Protein AF-A0A5C6CC37-F1 (afdb_monomer_lite)

Foldseek 3Di:
DDDDPPPPPVVVVQQDWDALVRLCVVVVHDSVVVVVCQVQLQAAHWDDDDPGTTAGCHDCDLNGHRVSVVVVVRVSNVPDPDD

Organism: NCBI:txid2528003

Sequence (83 aa):
MMNKNSQSTTENLEKALGDVECIAEIYSCSTRHVIRMVEAGKVPAPVRVGNLVRWRLRTGDPMTGVYDHIDAGCPNCHRSKSK

Secondary structure (DSSP, 8-state):
-----SSTTHHHHHTSEE-HHHHHHHTTS-HHHHHHHHHTT-SPPPEEETTEEEEES--S-TTTBHHHHHHTT-TTTS-----

Structure (mmCIF, N/CA/C/O backbone):
data_AF-A0A5C6CC37-F1
#
_entry.id   AF-A0A5C6CC37-F1
#
loop_
_atom_site.group_PDB
_atom_site.id
_atom_site.type_symbol
_atom_site.label_atom_id
_atom_site.label_alt_id
_atom_site.label_comp_id
_atom_site.label_asym_id
_atom_site.label_entity_id
_atom_site.label_seq_id
_atom_site.pdbx_PDB_ins_code
_atom_site.Cartn_x
_atom_site.Cartn_y
_atom_site.Cartn_z
_atom_site.occupancy
_atom_site.B_iso_or_equiv
_atom_site.auth_seq_id
_atom_site.auth_comp_id
_atom_site.auth_asym_id
_atom_site.auth_atom_id
_atom_site.pdbx_PDB_model_num
ATOM 1 N N . MET A 1 1 ? -13.219 16.719 -37.103 1.00 47.56 1 MET A N 1
ATOM 2 C CA . MET A 1 1 ? -12.181 17.118 -36.126 1.00 47.56 1 MET A CA 1
ATOM 3 C C . MET A 1 1 ? -12.02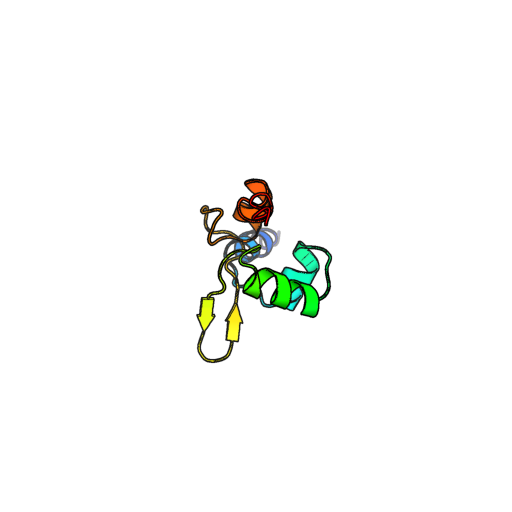9 15.980 -35.124 1.00 47.56 1 MET A C 1
ATOM 5 O O . MET A 1 1 ? -12.954 15.741 -34.363 1.00 47.56 1 MET A O 1
ATOM 9 N N . MET A 1 2 ? -10.946 15.200 -35.211 1.00 49.69 2 MET A N 1
ATOM 10 C CA . MET A 1 2 ? -10.704 14.039 -34.339 1.00 49.69 2 MET A CA 1
ATOM 11 C C . MET A 1 2 ? -10.180 14.488 -32.967 1.00 49.69 2 MET A C 1
ATOM 13 O O . MET A 1 2 ? -9.185 15.206 -32.898 1.00 49.69 2 MET A O 1
ATOM 17 N N . ASN A 1 3 ? -10.837 14.048 -31.892 1.00 54.69 3 ASN A N 1
ATOM 18 C CA . ASN A 1 3 ? -10.450 14.332 -30.511 1.00 54.69 3 ASN A CA 1
ATOM 19 C C . ASN A 1 3 ? -9.379 13.317 -30.050 1.00 54.69 3 ASN A C 1
ATOM 21 O O . ASN A 1 3 ? -9.637 12.116 -30.057 1.00 54.69 3 ASN A O 1
ATOM 25 N N . LYS A 1 4 ? -8.174 13.785 -29.694 1.00 55.72 4 LYS A N 1
ATOM 26 C CA . LYS A 1 4 ? -6.975 12.970 -29.388 1.00 55.72 4 LYS A CA 1
ATOM 27 C C . LYS A 1 4 ? -6.669 12.871 -27.878 1.00 55.72 4 LYS A C 1
ATOM 29 O O . LYS A 1 4 ? -5.516 13.009 -27.494 1.00 55.72 4 LYS A O 1
ATOM 34 N N . ASN A 1 5 ? -7.661 12.632 -27.014 1.00 58.16 5 ASN A N 1
ATOM 35 C CA . ASN A 1 5 ? -7.452 12.628 -25.549 1.00 58.16 5 ASN A CA 1
ATOM 36 C C . ASN A 1 5 ? -7.717 11.280 -24.847 1.00 58.16 5 ASN A C 1
ATOM 38 O O . ASN A 1 5 ? -7.967 11.252 -23.648 1.00 58.16 5 ASN A O 1
ATOM 42 N N . SER A 1 6 ? -7.645 10.147 -25.551 1.00 54.56 6 SER A N 1
ATOM 43 C CA . SER A 1 6 ? -7.950 8.829 -24.959 1.00 54.56 6 SER A CA 1
ATOM 44 C C . SER A 1 6 ? -6.745 8.064 -24.387 1.00 54.56 6 SER A C 1
ATOM 46 O O . SER A 1 6 ? -6.903 6.899 -24.044 1.00 54.56 6 SER A O 1
ATOM 48 N N . GLN A 1 7 ? -5.553 8.667 -24.283 1.00 53.03 7 GLN A N 1
ATOM 49 C CA . GLN A 1 7 ? -4.336 7.942 -23.862 1.00 53.03 7 GLN A CA 1
ATOM 50 C C . GLN A 1 7 ? -3.741 8.372 -22.506 1.00 53.03 7 GLN A C 1
ATOM 52 O O . GLN A 1 7 ? -2.900 7.657 -21.980 1.00 53.0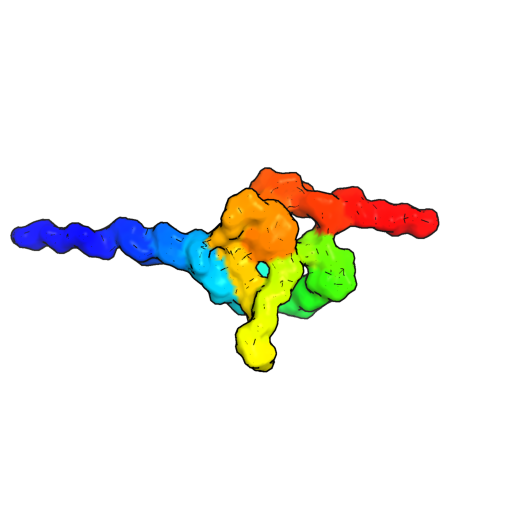3 7 GLN A O 1
ATOM 57 N N . SER A 1 8 ? -4.175 9.474 -21.875 1.00 51.78 8 SER A N 1
ATOM 58 C CA . SER A 1 8 ? -3.461 10.016 -20.696 1.00 51.78 8 SER A CA 1
ATOM 59 C C . SER A 1 8 ? -4.015 9.620 -19.317 1.00 51.78 8 SER A C 1
ATOM 61 O O . SER A 1 8 ? -3.428 10.001 -18.301 1.00 51.78 8 SER A O 1
ATOM 63 N N . THR A 1 9 ? -5.132 8.890 -19.235 1.00 52.97 9 THR A N 1
ATOM 64 C CA . THR A 1 9 ? -5.744 8.523 -17.940 1.00 52.97 9 THR A CA 1
ATOM 65 C C . THR A 1 9 ? -5.171 7.222 -17.374 1.00 52.97 9 THR A C 1
ATOM 67 O O . THR A 1 9 ? -5.000 7.116 -16.164 1.00 52.97 9 THR A O 1
ATOM 70 N N . THR A 1 10 ? -4.808 6.265 -18.234 1.00 53.59 10 THR A N 1
ATOM 71 C CA . THR A 1 10 ? -4.286 4.953 -17.817 1.00 53.59 10 THR A CA 1
ATOM 72 C C . THR A 1 10 ? -2.842 5.036 -17.316 1.00 53.59 10 THR A C 1
ATOM 74 O O . THR A 1 10 ? -2.517 4.442 -16.295 1.00 53.59 10 THR A O 1
ATOM 77 N N . GLU A 1 11 ? -1.986 5.841 -17.954 1.00 56.00 11 GLU A N 1
ATOM 78 C CA . GLU A 1 11 ? -0.564 5.951 -17.574 1.00 56.00 11 GLU A CA 1
ATOM 79 C C . GLU A 1 11 ? -0.340 6.690 -16.241 1.00 56.00 11 GLU A C 1
ATOM 81 O O . GLU A 1 11 ? 0.643 6.451 -15.540 1.00 56.00 11 GLU A O 1
ATOM 86 N N . ASN A 1 12 ? -1.263 7.574 -15.844 1.00 58.69 12 ASN A N 1
ATOM 87 C CA . ASN A 1 12 ? -1.162 8.277 -14.560 1.00 58.69 12 ASN A CA 1
ATOM 88 C C . ASN A 1 12 ? -1.538 7.397 -13.361 1.00 58.69 12 ASN A C 1
ATOM 90 O O . ASN A 1 12 ? -1.081 7.669 -12.250 1.00 58.69 12 ASN A O 1
ATOM 94 N N . LEU A 1 13 ? -2.326 6.336 -13.567 1.00 61.09 13 LEU A N 1
ATOM 95 C CA . LEU A 1 13 ? -2.703 5.411 -12.494 1.00 61.09 13 LEU A CA 1
ATOM 96 C C . LEU A 1 13 ? -1.493 4.625 -11.983 1.00 61.09 13 LEU A C 1
ATOM 98 O O . LEU A 1 13 ? -1.401 4.355 -10.790 1.00 61.09 13 LEU A O 1
ATOM 102 N N . GLU A 1 14 ? -0.521 4.327 -12.845 1.00 61.31 14 GLU A N 1
ATOM 103 C CA . GLU A 1 14 ? 0.669 3.5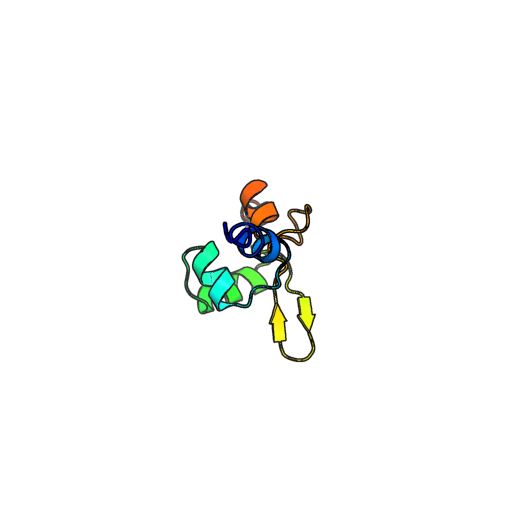73 -12.442 1.00 61.31 14 GLU A CA 1
ATOM 104 C C . GLU A 1 14 ? 1.558 4.359 -11.467 1.00 61.31 14 GLU A C 1
ATOM 106 O O . GLU A 1 14 ? 2.125 3.784 -10.540 1.00 61.31 14 GLU A O 1
ATOM 111 N N . LYS A 1 15 ? 1.629 5.688 -11.604 1.00 66.81 15 LYS A N 1
ATOM 112 C CA . LYS A 1 15 ? 2.421 6.565 -10.719 1.00 66.81 15 LYS A CA 1
ATOM 113 C C . LYS A 1 15 ? 1.614 7.147 -9.552 1.00 66.81 15 LYS A C 1
ATOM 115 O O . LYS A 1 15 ? 2.105 8.027 -8.843 1.00 66.81 15 LYS A O 1
ATOM 120 N N . ALA A 1 16 ? 0.382 6.683 -9.348 1.00 83.75 16 ALA A N 1
ATOM 121 C CA . ALA A 1 16 ? -0.513 7.220 -8.333 1.00 83.75 16 ALA A CA 1
ATOM 122 C C . ALA A 1 16 ? -0.240 6.662 -6.922 1.00 83.75 16 ALA A C 1
ATOM 124 O O . ALA A 1 16 ? 0.428 5.642 -6.724 1.00 83.75 16 ALA A O 1
ATOM 125 N N . LEU A 1 17 ? -0.784 7.370 -5.927 1.00 90.25 17 LEU A N 1
ATOM 126 C CA . LEU A 1 17 ? -0.824 6.951 -4.529 1.00 90.25 17 LEU A CA 1
ATOM 127 C C . LEU A 1 17 ? -2.186 6.312 -4.211 1.00 90.25 17 LEU A C 1
ATOM 129 O O . LEU A 1 17 ? -3.185 7.022 -4.095 1.00 90.25 17 LEU A O 1
ATOM 133 N N . GLY A 1 18 ? -2.220 4.993 -4.026 1.00 92.25 18 GLY A N 1
ATOM 134 C CA . GLY A 1 18 ? -3.418 4.252 -3.621 1.00 92.25 18 GLY A CA 1
ATOM 135 C C . GLY A 1 18 ? -3.728 4.412 -2.130 1.00 92.25 18 GLY A C 1
ATOM 136 O O . GLY A 1 18 ? -2.817 4.559 -1.313 1.00 92.25 18 GLY A O 1
ATOM 137 N N . ASP A 1 19 ? -5.006 4.412 -1.758 1.00 93.31 19 ASP A N 1
ATOM 138 C CA . ASP A 1 19 ? -5.458 4.221 -0.371 1.00 93.31 19 ASP A CA 1
ATOM 139 C C . ASP A 1 19 ? -5.696 2.738 -0.055 1.00 93.31 19 ASP A C 1
ATOM 141 O O . ASP A 1 19 ? -5.471 1.852 -0.875 1.00 93.31 19 ASP A O 1
ATOM 145 N N . VAL A 1 20 ? -6.135 2.466 1.174 1.00 94.38 20 VAL A N 1
ATOM 146 C CA . VAL A 1 20 ? -6.381 1.109 1.671 1.00 94.38 20 VAL A CA 1
ATOM 147 C C . VAL A 1 20 ? -7.446 0.350 0.872 1.00 94.38 20 VAL A C 1
ATOM 149 O O . VAL A 1 20 ? -7.358 -0.873 0.793 1.00 94.38 20 VAL A O 1
ATOM 152 N N . GLU A 1 21 ? -8.428 1.037 0.283 1.00 94.88 21 GLU A N 1
ATOM 153 C CA . GLU A 1 21 ? -9.477 0.409 -0.529 1.00 94.88 21 GLU A CA 1
ATOM 154 C C . GLU A 1 21 ? -8.907 -0.040 -1.872 1.00 94.88 21 GLU A C 1
ATOM 156 O O . GLU A 1 21 ? -9.054 -1.203 -2.238 1.00 94.88 21 GLU A O 1
ATOM 161 N N . CYS A 1 22 ? -8.121 0.821 -2.523 1.00 93.56 22 CYS A N 1
ATOM 162 C CA . CYS A 1 22 ? -7.385 0.456 -3.731 1.00 93.56 22 CYS A CA 1
ATOM 163 C C . CYS A 1 22 ? -6.481 -0.772 -3.505 1.00 93.56 22 CYS A C 1
ATOM 165 O O . CYS A 1 22 ? -6.462 -1.699 -4.313 1.00 93.56 22 CYS A O 1
ATOM 167 N N . ILE A 1 23 ? -5.770 -0.837 -2.374 1.00 93.94 23 ILE A N 1
ATOM 168 C CA . ILE A 1 23 ? -4.935 -2.007 -2.048 1.00 93.94 23 ILE A CA 1
ATOM 169 C C . ILE A 1 23 ? -5.780 -3.257 -1.784 1.00 93.94 23 ILE A C 1
ATOM 171 O O . ILE A 1 23 ? -5.399 -4.357 -2.185 1.00 93.94 23 ILE A O 1
ATOM 175 N N . ALA A 1 24 ? -6.927 -3.103 -1.126 1.00 95.50 24 ALA A N 1
ATOM 176 C CA . ALA A 1 24 ? -7.853 -4.199 -0.874 1.00 95.50 24 ALA A CA 1
ATOM 177 C C . ALA A 1 24 ? -8.362 -4.815 -2.188 1.00 95.50 24 ALA A C 1
ATOM 179 O O . ALA A 1 24 ? -8.368 -6.039 -2.320 1.00 95.50 24 ALA A O 1
ATOM 180 N N . GLU A 1 25 ? -8.690 -3.981 -3.175 1.00 94.88 25 GLU A N 1
ATOM 181 C CA . GLU A 1 25 ? -9.080 -4.414 -4.519 1.00 94.88 25 GLU A CA 1
ATOM 182 C C . GLU A 1 25 ? -7.939 -5.133 -5.250 1.00 94.88 25 GLU A C 1
ATOM 184 O O . GLU A 1 25 ? -8.134 -6.252 -5.728 1.00 94.88 25 GLU A O 1
ATOM 189 N N . ILE A 1 26 ? -6.733 -4.550 -5.267 1.00 92.75 26 ILE A N 1
ATOM 190 C CA . ILE A 1 26 ? -5.561 -5.130 -5.950 1.00 92.75 26 ILE A CA 1
ATOM 191 C C . ILE A 1 26 ? -5.234 -6.530 -5.412 1.00 92.75 26 ILE A C 1
ATOM 193 O O . ILE A 1 26 ? -4.995 -7.454 -6.187 1.00 92.75 26 ILE A O 1
ATOM 197 N N . TYR A 1 27 ? -5.256 -6.711 -4.090 1.00 91.62 27 TYR A N 1
ATOM 198 C CA . TYR A 1 27 ? -5.004 -8.012 -3.460 1.00 91.62 27 TYR A CA 1
ATOM 199 C C . TYR A 1 27 ? -6.260 -8.887 -3.331 1.00 91.62 27 TYR A C 1
ATOM 201 O O . TYR A 1 27 ? -6.178 -9.978 -2.765 1.00 91.62 27 TYR A O 1
ATOM 209 N N . SER A 1 28 ? -7.420 -8.429 -3.821 1.00 94.56 28 SER A N 1
ATOM 210 C CA . SER A 1 28 ? -8.709 -9.128 -3.710 1.00 94.56 28 SER A CA 1
ATOM 211 C C . SER A 1 28 ? -9.024 -9.591 -2.277 1.00 94.56 28 SER A C 1
ATOM 213 O O . SER A 1 28 ? -9.425 -10.730 -2.034 1.00 94.56 28 SER A O 1
ATOM 215 N N . CYS A 1 29 ? -8.815 -8.711 -1.296 1.00 94.50 29 CYS A N 1
ATOM 216 C CA . CYS A 1 29 ? -9.023 -8.998 0.123 1.00 94.50 29 CYS A CA 1
ATOM 217 C C . CYS A 1 29 ? -9.753 -7.847 0.832 1.00 94.50 29 CYS A C 1
ATOM 219 O O . CYS A 1 29 ? -10.012 -6.804 0.252 1.00 94.50 29 CYS A O 1
ATOM 221 N N . SER A 1 30 ? -10.119 -8.022 2.106 1.00 96.81 30 SER A N 1
ATOM 222 C CA . SER A 1 30 ? -10.748 -6.934 2.873 1.00 96.81 30 SER A CA 1
ATOM 223 C C . SER A 1 30 ? -9.724 -5.892 3.341 1.00 96.81 30 SER A C 1
ATOM 225 O O . SER A 1 30 ? -8.584 -6.234 3.653 1.00 96.81 30 SER A O 1
ATOM 227 N N . THR A 1 31 ? -10.144 -4.637 3.524 1.00 95.88 31 THR A N 1
ATOM 228 C CA . THR A 1 31 ? -9.305 -3.560 4.100 1.00 95.88 31 THR A CA 1
ATOM 229 C C . THR A 1 31 ? -8.720 -3.938 5.466 1.00 95.88 31 THR A C 1
ATOM 231 O O . THR A 1 31 ? -7.554 -3.672 5.758 1.00 95.88 31 THR A O 1
ATOM 234 N N . ARG A 1 32 ? -9.489 -4.659 6.293 1.00 96.06 32 ARG A N 1
ATOM 235 C CA . ARG A 1 32 ? -9.008 -5.226 7.564 1.00 96.06 32 ARG A CA 1
ATOM 236 C C . ARG A 1 32 ? -7.866 -6.226 7.357 1.00 96.06 32 ARG A C 1
ATOM 238 O O . ARG A 1 32 ? -6.956 -6.291 8.183 1.00 96.06 32 ARG A O 1
ATOM 245 N N . HIS A 1 33 ? -7.918 -7.023 6.290 1.00 94.81 33 HIS A N 1
ATOM 246 C CA . HIS A 1 33 ? -6.841 -7.945 5.939 1.00 94.81 33 HIS A CA 1
ATOM 247 C C . HIS A 1 33 ? -5.595 -7.194 5.462 1.00 94.81 33 HIS A C 1
ATOM 249 O O . HIS A 1 33 ? -4.500 -7.531 5.905 1.00 94.81 33 HIS A O 1
ATOM 255 N N . VAL A 1 34 ? -5.758 -6.132 4.667 1.00 93.94 34 VAL A N 1
ATOM 256 C CA . VAL A 1 34 ? -4.650 -5.250 4.263 1.00 93.94 34 VAL A CA 1
ATOM 257 C C . VAL A 1 34 ? -3.902 -4.724 5.486 1.00 93.94 34 VAL A C 1
ATOM 259 O O . VAL A 1 34 ? -2.692 -4.901 5.572 1.00 93.94 34 VAL A O 1
ATOM 262 N N . ILE A 1 35 ? -4.606 -4.177 6.481 1.00 92.31 35 ILE A N 1
ATOM 263 C CA . ILE A 1 35 ? -3.979 -3.664 7.714 1.00 92.31 35 ILE A CA 1
ATOM 264 C C . ILE A 1 35 ? -3.155 -4.755 8.417 1.00 92.31 35 ILE A C 1
ATOM 266 O O . ILE A 1 35 ? -2.001 -4.524 8.771 1.00 92.31 35 ILE A O 1
ATOM 270 N N . ARG A 1 36 ? -3.698 -5.972 8.545 1.00 92.25 36 ARG A N 1
ATOM 271 C CA . ARG A 1 36 ? -2.961 -7.109 9.126 1.00 92.25 36 ARG A CA 1
ATOM 272 C C . ARG A 1 36 ? -1.716 -7.4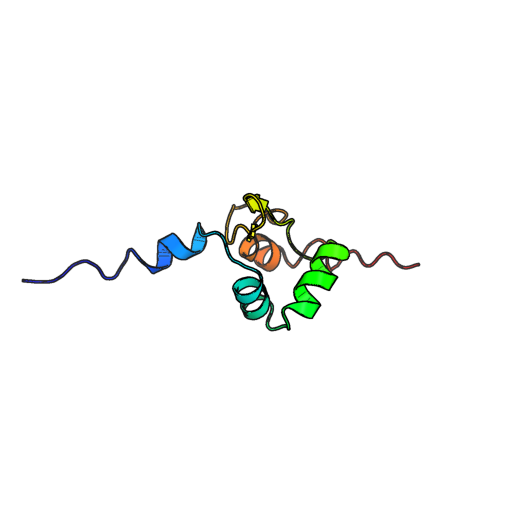79 8.320 1.00 92.25 36 ARG A C 1
ATOM 274 O O . ARG A 1 36 ? -0.698 -7.843 8.902 1.00 92.25 36 ARG A O 1
ATOM 281 N N . MET A 1 37 ? -1.786 -7.417 6.991 1.00 91.25 37 MET A N 1
ATOM 282 C CA . MET A 1 37 ? -0.623 -7.672 6.140 1.00 91.25 37 MET A CA 1
ATOM 283 C C . MET A 1 37 ? 0.451 -6.598 6.313 1.00 91.25 37 MET A C 1
ATOM 285 O O . MET A 1 37 ? 1.631 -6.938 6.330 1.00 91.25 37 MET A O 1
ATOM 289 N N . VAL A 1 38 ? 0.057 -5.334 6.487 1.00 91.56 38 VAL A N 1
ATOM 290 C CA . VAL A 1 38 ? 0.979 -4.219 6.756 1.00 91.56 38 VAL A CA 1
ATOM 291 C C . VAL A 1 38 ? 1.699 -4.432 8.082 1.00 91.56 38 VAL A C 1
ATOM 293 O O . VAL A 1 38 ? 2.924 -4.377 8.123 1.00 91.56 38 VAL A O 1
ATOM 296 N N . GLU A 1 39 ? 0.960 -4.749 9.147 1.00 89.88 39 GLU A N 1
ATOM 297 C CA . GLU A 1 39 ? 1.537 -5.064 10.463 1.00 89.88 39 GLU A CA 1
ATOM 298 C C . GLU A 1 39 ? 2.487 -6.270 10.403 1.00 89.88 39 GLU A C 1
ATOM 300 O O . GLU A 1 39 ? 3.510 -6.299 11.084 1.00 89.88 39 GLU A O 1
ATOM 305 N N . ALA A 1 40 ? 2.181 -7.249 9.549 1.00 89.38 40 ALA A N 1
ATOM 306 C CA . ALA A 1 40 ? 3.027 -8.414 9.312 1.00 89.38 40 ALA A CA 1
ATOM 307 C C . ALA A 1 40 ? 4.190 -8.164 8.326 1.00 89.38 40 ALA A C 1
ATOM 309 O O . ALA A 1 40 ? 4.981 -9.081 8.097 1.00 89.38 40 ALA A O 1
ATOM 310 N N . GLY A 1 41 ? 4.292 -6.977 7.715 1.00 89.69 41 GLY A N 1
ATOM 311 C CA . GLY A 1 41 ? 5.305 -6.649 6.704 1.00 89.69 41 GLY A CA 1
ATOM 312 C C . GLY A 1 41 ? 5.169 -7.427 5.387 1.00 89.69 41 GLY A C 1
ATOM 313 O O . GLY A 1 41 ? 6.147 -7.572 4.656 1.00 89.69 41 GLY A O 1
ATOM 314 N N . LYS A 1 42 ? 3.976 -7.957 5.096 1.00 89.56 42 LYS A N 1
ATOM 315 C CA . LYS A 1 42 ? 3.668 -8.803 3.925 1.00 89.56 42 LYS A CA 1
ATOM 316 C C . LYS A 1 42 ? 3.251 -8.022 2.679 1.00 89.56 42 LYS A C 1
ATOM 318 O O . LYS A 1 42 ? 3.035 -8.614 1.634 1.00 89.56 42 LYS A O 1
ATOM 323 N N . VAL A 1 43 ? 3.123 -6.710 2.795 1.00 90.19 43 VAL A N 1
ATOM 324 C CA . VAL A 1 43 ? 2.874 -5.794 1.679 1.00 90.19 43 VAL A CA 1
ATOM 325 C C . VAL A 1 43 ? 3.916 -4.680 1.713 1.00 90.19 43 VAL A C 1
ATOM 327 O O . VAL A 1 43 ? 4.557 -4.488 2.754 1.00 90.19 43 VAL A O 1
ATOM 330 N N . PRO A 1 44 ? 4.091 -3.930 0.614 1.00 92.00 44 PRO A N 1
ATOM 331 C CA . PRO A 1 44 ? 4.972 -2.771 0.592 1.00 92.00 44 PRO A CA 1
ATOM 332 C C . PRO A 1 44 ? 4.658 -1.768 1.698 1.00 92.00 44 PRO A C 1
ATOM 334 O O . PRO A 1 44 ? 3.502 -1.581 2.098 1.00 92.00 44 PRO A O 1
ATOM 337 N N . ALA A 1 45 ? 5.706 -1.109 2.188 1.00 90.06 45 ALA A N 1
ATOM 338 C CA . ALA A 1 45 ? 5.577 -0.140 3.263 1.00 90.06 45 ALA A CA 1
ATOM 339 C C . ALA A 1 45 ? 4.759 1.081 2.794 1.00 90.06 45 ALA A C 1
ATOM 341 O O . ALA A 1 45 ? 5.090 1.677 1.763 1.00 90.06 45 ALA A O 1
ATOM 342 N N . PRO A 1 46 ? 3.712 1.493 3.532 1.00 93.12 46 PRO A N 1
ATOM 343 C CA . PRO A 1 46 ? 2.964 2.689 3.183 1.00 93.12 46 PRO A CA 1
ATOM 344 C C . PRO A 1 46 ? 3.775 3.965 3.411 1.00 93.12 46 PRO A C 1
ATOM 346 O O . PRO A 1 46 ? 4.582 4.076 4.335 1.00 93.12 46 PRO A O 1
ATOM 349 N N . VAL A 1 47 ? 3.456 4.985 2.624 1.00 93.06 47 VAL A N 1
ATOM 350 C CA . VAL A 1 47 ? 3.864 6.371 2.831 1.00 93.06 47 VAL A CA 1
ATOM 351 C C . VAL A 1 47 ? 2.785 7.089 3.637 1.00 93.06 47 VAL A C 1
ATOM 353 O O . VAL A 1 47 ? 1.597 7.021 3.320 1.00 93.06 47 VAL A O 1
ATOM 356 N N . ARG A 1 48 ? 3.193 7.822 4.674 1.00 93.12 48 ARG A N 1
ATOM 357 C CA . ARG A 1 48 ? 2.289 8.674 5.457 1.00 93.12 48 ARG A CA 1
ATOM 358 C C . ARG A 1 48 ? 2.328 10.104 4.930 1.00 93.12 48 ARG A C 1
ATOM 360 O O . ARG A 1 48 ? 3.384 10.731 4.928 1.00 93.12 48 ARG A O 1
ATOM 367 N N . VAL A 1 49 ? 1.175 10.619 4.512 1.00 92.19 49 VAL A N 1
ATOM 368 C CA . VAL A 1 49 ? 0.985 12.017 4.100 1.00 92.19 49 VAL A CA 1
ATOM 369 C C . VAL A 1 49 ? 0.071 12.673 5.131 1.00 92.19 49 VAL A C 1
ATOM 371 O O . VAL A 1 49 ? -1.155 12.581 5.055 1.00 92.19 49 VAL A O 1
ATOM 374 N N . GLY A 1 50 ? 0.680 13.251 6.169 1.00 93.25 50 GLY A N 1
ATOM 375 C CA . GLY A 1 50 ? -0.042 13.671 7.371 1.00 93.25 50 GLY A CA 1
ATOM 376 C C . GLY A 1 50 ? -0.733 12.478 8.045 1.00 93.25 50 GLY A C 1
ATOM 377 O O . GLY A 1 50 ? -0.077 11.511 8.437 1.00 93.25 50 GLY A O 1
ATOM 378 N N . ASN A 1 51 ? -2.064 12.534 8.139 1.00 91.50 51 ASN A N 1
ATOM 379 C CA . ASN A 1 51 ? -2.886 11.455 8.703 1.00 91.50 51 ASN A CA 1
ATOM 380 C C . ASN A 1 51 ? -3.278 10.380 7.679 1.00 91.50 51 ASN A C 1
ATOM 382 O O . ASN A 1 51 ? -3.843 9.357 8.060 1.00 91.50 51 ASN A O 1
ATOM 386 N N . LEU A 1 52 ? -2.994 10.594 6.392 1.00 91.75 52 LEU A N 1
ATOM 387 C CA . LEU A 1 52 ? -3.347 9.652 5.336 1.00 91.75 52 LEU A CA 1
ATOM 388 C C . LEU A 1 52 ? -2.262 8.589 5.183 1.00 91.75 52 LEU A C 1
ATOM 390 O O . LEU A 1 52 ? -1.072 8.902 5.117 1.00 91.75 52 LEU A O 1
ATOM 394 N N . VAL A 1 53 ? -2.690 7.335 5.077 1.00 93.62 53 VAL A N 1
ATOM 395 C CA . VAL A 1 53 ? -1.834 6.193 4.749 1.00 93.62 53 VAL A CA 1
ATOM 396 C C . VAL A 1 53 ? -2.033 5.879 3.272 1.00 93.62 53 VAL A C 1
ATOM 398 O O . VAL A 1 53 ? -3.161 5.653 2.833 1.00 93.62 53 VAL A O 1
ATOM 401 N N . ARG A 1 54 ? -0.948 5.928 2.501 1.00 94.69 54 ARG A N 1
ATOM 402 C CA . ARG A 1 54 ? -0.964 5.766 1.047 1.00 94.69 54 ARG A CA 1
ATOM 403 C C . ARG A 1 54 ? 0.096 4.769 0.600 1.00 94.69 54 ARG A C 1
ATOM 405 O O . ARG A 1 54 ? 1.134 4.647 1.238 1.00 94.69 54 ARG A O 1
ATOM 412 N N . TRP A 1 55 ? -0.118 4.122 -0.534 1.00 94.00 55 TRP A N 1
ATOM 413 C CA . TRP A 1 55 ? 0.847 3.221 -1.159 1.00 94.00 55 TRP A CA 1
ATOM 414 C C . TRP A 1 55 ? 1.227 3.725 -2.534 1.00 94.00 55 TRP A C 1
ATOM 416 O O . TRP A 1 55 ? 0.376 4.193 -3.284 1.00 94.00 55 TRP A O 1
ATOM 426 N N . ARG A 1 56 ? 2.505 3.607 -2.881 1.00 93.31 56 ARG A N 1
ATOM 427 C CA . ARG A 1 56 ? 2.942 3.854 -4.252 1.00 93.31 56 ARG A CA 1
ATOM 428 C C . ARG A 1 56 ? 2.544 2.647 -5.090 1.00 93.31 56 ARG A C 1
ATOM 430 O O . ARG A 1 56 ? 2.893 1.523 -4.739 1.00 93.31 56 ARG A O 1
ATOM 437 N N . LEU A 1 57 ? 1.797 2.873 -6.165 1.00 92.06 57 LEU A N 1
ATOM 438 C CA . LEU A 1 57 ? 1.303 1.769 -6.981 1.00 92.06 57 LEU A CA 1
ATOM 439 C C . LEU A 1 57 ? 2.431 1.133 -7.804 1.00 92.06 57 LEU A C 1
ATOM 441 O O . LEU A 1 57 ? 2.659 -0.066 -7.665 1.00 92.06 57 LEU A O 1
ATOM 445 N N . ARG A 1 58 ? 3.196 1.924 -8.564 1.00 91.19 58 ARG A N 1
ATOM 446 C CA . ARG A 1 58 ? 4.398 1.471 -9.280 1.00 91.19 58 ARG A CA 1
ATOM 447 C C . ARG A 1 58 ? 5.575 2.419 -9.026 1.00 91.19 58 ARG A C 1
ATOM 449 O O . ARG A 1 58 ? 5.446 3.640 -9.131 1.00 91.19 58 ARG A O 1
ATOM 456 N N . THR A 1 59 ? 6.724 1.861 -8.664 1.00 88.56 59 THR A N 1
ATOM 457 C CA . THR A 1 59 ? 7.986 2.573 -8.388 1.00 88.56 59 THR A CA 1
ATOM 458 C C . THR A 1 59 ? 9.184 1.976 -9.125 1.00 88.56 59 THR A C 1
ATOM 460 O O . THR A 1 59 ? 10.188 2.669 -9.277 1.00 88.56 59 THR A O 1
ATOM 463 N N . GLY A 1 60 ? 9.089 0.724 -9.583 1.00 87.38 60 GLY A N 1
ATOM 464 C CA . GLY A 1 60 ? 10.211 -0.071 -10.089 1.00 87.38 60 GLY A CA 1
ATOM 465 C C . GLY A 1 60 ? 11.004 -0.789 -8.990 1.00 87.38 60 GLY A C 1
ATOM 466 O O . GLY A 1 60 ? 11.983 -1.466 -9.293 1.00 87.38 60 GLY A O 1
ATOM 467 N N . ASP A 1 61 ? 10.594 -0.659 -7.725 1.00 88.19 61 ASP A N 1
ATOM 468 C CA . ASP A 1 61 ? 11.190 -1.360 -6.588 1.00 88.19 61 ASP A CA 1
ATOM 469 C C . ASP A 1 61 ? 10.124 -2.221 -5.882 1.00 88.19 61 ASP A C 1
ATOM 471 O O . ASP A 1 61 ? 9.145 -1.678 -5.356 1.00 88.19 61 ASP A O 1
ATOM 475 N N . PRO A 1 62 ? 10.315 -3.551 -5.802 1.00 86.75 62 PRO A N 1
ATOM 476 C CA . PRO A 1 62 ? 9.332 -4.475 -5.241 1.00 86.75 62 PRO A CA 1
ATOM 477 C C . PRO A 1 62 ? 9.089 -4.320 -3.734 1.00 86.75 62 PRO A C 1
ATOM 479 O O . PRO A 1 62 ? 8.168 -4.936 -3.197 1.00 86.75 62 PRO A O 1
ATOM 482 N N . MET A 1 63 ? 9.890 -3.532 -3.013 1.00 85.81 63 MET A N 1
ATOM 483 C CA . MET A 1 63 ? 9.659 -3.258 -1.588 1.00 85.81 63 MET A CA 1
ATOM 484 C C . MET A 1 63 ? 8.795 -2.015 -1.345 1.00 85.81 63 MET A C 1
ATOM 486 O O . MET A 1 63 ? 8.246 -1.854 -0.251 1.00 85.81 63 MET A O 1
ATOM 490 N N . THR A 1 64 ? 8.655 -1.146 -2.350 1.00 89.44 64 THR A N 1
ATOM 491 C CA . THR A 1 64 ? 7.946 0.137 -2.232 1.00 89.44 64 THR A CA 1
ATOM 492 C C . THR A 1 64 ? 6.744 0.263 -3.163 1.00 89.44 64 THR A C 1
ATOM 494 O O . THR A 1 64 ? 5.774 0.923 -2.787 1.00 89.44 64 THR A O 1
ATOM 497 N N . GLY A 1 65 ? 6.787 -0.355 -4.345 1.00 91.94 65 GLY A N 1
ATOM 498 C CA . GLY A 1 65 ? 5.701 -0.374 -5.321 1.00 91.94 65 GLY A CA 1
ATOM 499 C C . GLY A 1 65 ? 4.801 -1.592 -5.139 1.00 91.94 65 GLY A C 1
ATOM 500 O O . GLY A 1 65 ? 5.288 -2.711 -5.030 1.00 91.94 65 GLY A O 1
ATOM 501 N N . VAL A 1 66 ? 3.484 -1.391 -5.116 1.00 92.81 66 VAL A N 1
ATOM 502 C CA . VAL A 1 66 ? 2.492 -2.472 -4.964 1.00 92.81 66 VAL A CA 1
ATOM 503 C C . VAL A 1 66 ? 2.507 -3.431 -6.146 1.00 92.81 66 VAL A C 1
ATOM 505 O O . VAL A 1 66 ? 2.616 -4.639 -5.948 1.00 92.81 66 VAL A O 1
ATOM 508 N N . TYR A 1 67 ? 2.433 -2.913 -7.368 1.00 91.94 67 TYR A N 1
ATOM 509 C CA . TYR A 1 67 ? 2.477 -3.756 -8.559 1.00 91.94 67 TYR A CA 1
ATOM 510 C C . TYR A 1 67 ? 3.844 -4.413 -8.717 1.00 91.94 67 TYR A C 1
ATOM 512 O O . TYR A 1 67 ? 3.904 -5.610 -8.953 1.00 91.94 67 TYR A O 1
ATOM 520 N N . ASP A 1 68 ? 4.934 -3.684 -8.462 1.00 91.50 68 ASP A N 1
ATOM 521 C CA . ASP A 1 68 ? 6.285 -4.257 -8.516 1.00 91.50 68 ASP A CA 1
ATOM 522 C C . ASP A 1 68 ? 6.473 -5.371 -7.470 1.00 91.50 68 ASP A C 1
ATOM 524 O O . ASP A 1 68 ? 7.163 -6.358 -7.719 1.00 91.50 68 ASP A O 1
ATOM 528 N N . HIS A 1 69 ? 5.828 -5.253 -6.305 1.00 91.56 69 HIS A N 1
ATOM 529 C CA . HIS A 1 69 ? 5.822 -6.295 -5.279 1.00 91.56 69 HIS A CA 1
ATOM 530 C C . HIS A 1 69 ? 5.131 -7.571 -5.750 1.00 91.56 69 HIS A C 1
ATOM 532 O O . HIS A 1 69 ? 5.620 -8.668 -5.480 1.00 91.56 69 HIS A O 1
ATOM 538 N N . ILE A 1 70 ? 3.995 -7.428 -6.435 1.00 90.94 70 ILE A N 1
ATOM 539 C CA . ILE A 1 70 ? 3.243 -8.549 -7.007 1.00 90.94 70 ILE A CA 1
ATOM 540 C C . ILE A 1 70 ? 4.038 -9.170 -8.159 1.00 90.94 70 ILE A C 1
ATOM 542 O O . ILE A 1 70 ? 4.213 -10.387 -8.179 1.00 90.94 70 ILE A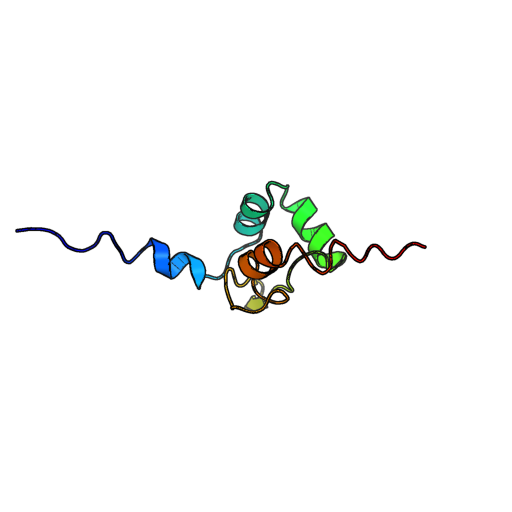 O 1
ATOM 546 N N . ASP A 1 71 ? 4.587 -8.340 -9.050 1.00 91.19 71 ASP A N 1
ATOM 547 C CA . ASP A 1 71 ? 5.411 -8.751 -10.192 1.00 91.19 71 ASP A CA 1
ATOM 548 C C . ASP A 1 71 ? 6.660 -9.531 -9.728 1.00 91.19 71 ASP A C 1
ATOM 550 O O . ASP A 1 71 ? 7.049 -10.524 -10.342 1.00 91.19 71 ASP A O 1
ATOM 554 N N . ALA A 1 72 ? 7.256 -9.145 -8.593 1.00 89.00 72 ALA A N 1
ATOM 555 C CA . ALA A 1 72 ? 8.376 -9.851 -7.967 1.00 89.00 72 ALA A CA 1
ATOM 556 C C . ALA A 1 72 ? 7.974 -11.104 -7.160 1.00 89.00 72 ALA A C 1
ATOM 558 O O . ALA A 1 72 ? 8.831 -11.719 -6.520 1.00 89.00 72 ALA A O 1
ATOM 559 N N . GLY A 1 73 ? 6.693 -11.485 -7.153 1.00 89.25 73 GLY A N 1
ATOM 560 C CA . GLY A 1 73 ? 6.205 -12.678 -6.459 1.00 89.25 73 GLY A CA 1
ATOM 561 C C . GLY A 1 73 ? 6.064 -12.514 -4.944 1.00 89.25 73 GLY A C 1
ATOM 562 O O . GLY A 1 73 ? 6.231 -13.476 -4.200 1.00 89.25 73 GLY A O 1
ATOM 563 N N . CYS A 1 74 ? 5.762 -11.307 -4.466 1.00 85.25 74 CYS A N 1
ATOM 564 C CA . CYS A 1 74 ? 5.521 -10.999 -3.055 1.00 85.25 74 CYS A CA 1
ATOM 565 C C . CYS A 1 74 ? 6.680 -11.428 -2.121 1.00 85.25 74 CYS A C 1
ATOM 567 O O . CYS A 1 74 ? 6.515 -12.326 -1.282 1.00 85.25 74 CYS A O 1
ATOM 569 N N . PRO A 1 75 ? 7.858 -10.775 -2.205 1.00 77.38 75 PRO A N 1
ATOM 570 C CA . PRO A 1 75 ? 9.105 -11.216 -1.562 1.00 77.38 75 PRO A CA 1
ATOM 571 C C . PRO A 1 75 ? 9.028 -11.429 -0.038 1.00 77.38 75 PRO A C 1
ATOM 573 O O . PRO A 1 75 ? 9.740 -12.273 0.506 1.00 77.38 75 PRO A O 1
ATOM 576 N N . ASN A 1 76 ? 8.142 -10.716 0.666 1.00 74.50 76 ASN A N 1
ATOM 577 C CA . ASN A 1 76 ? 7.973 -10.858 2.119 1.00 74.50 76 ASN A CA 1
ATOM 578 C C . ASN A 1 76 ? 6.886 -11.867 2.519 1.00 74.50 76 ASN A C 1
ATOM 580 O O . ASN A 1 76 ? 6.879 -12.342 3.655 1.00 74.50 76 ASN A O 1
ATOM 584 N N . CYS A 1 77 ? 5.992 -12.243 1.601 1.00 70.50 77 CYS A N 1
ATOM 585 C CA . CYS A 1 77 ? 4.976 -13.268 1.845 1.00 70.50 77 CYS A CA 1
ATOM 586 C C . CYS A 1 77 ? 5.586 -14.672 1.907 1.00 70.50 77 CYS A C 1
ATOM 588 O O . CYS A 1 77 ? 5.139 -15.497 2.703 1.00 70.50 77 CYS A O 1
ATOM 590 N N . HIS A 1 78 ? 6.633 -14.919 1.116 1.00 64.69 78 HIS A N 1
ATOM 591 C CA . HIS A 1 78 ? 7.347 -16.199 1.073 1.00 64.69 78 HIS A CA 1
ATOM 592 C C . HIS A 1 78 ? 8.246 -16.434 2.291 1.00 64.69 78 HIS A C 1
ATOM 594 O O . HIS A 1 78 ? 8.575 -17.573 2.620 1.00 64.69 78 HIS A O 1
ATOM 600 N N . ARG A 1 79 ? 8.623 -15.368 3.006 1.00 61.00 79 ARG A N 1
ATOM 601 C CA . ARG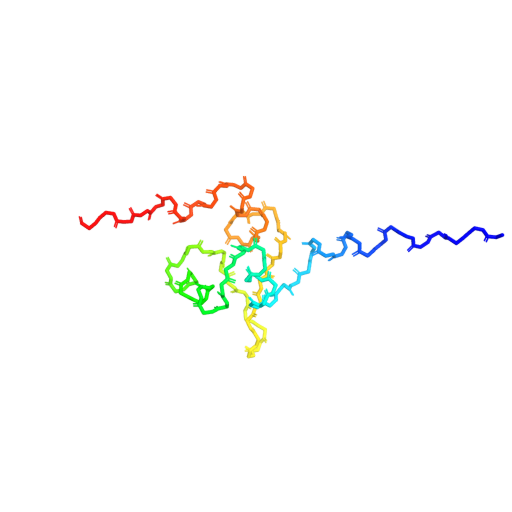 A 1 79 ? 9.434 -15.459 4.220 1.00 61.00 79 ARG A CA 1
ATOM 602 C C . ARG A 1 79 ? 8.548 -15.704 5.440 1.00 61.00 79 ARG A C 1
ATOM 604 O O . ARG A 1 79 ? 8.547 -14.924 6.391 1.00 61.00 79 ARG A O 1
ATOM 611 N N . SER A 1 80 ? 7.786 -16.799 5.440 1.00 56.22 80 SER A N 1
ATOM 612 C CA . SER A 1 80 ? 7.181 -17.282 6.680 1.00 56.22 80 SER A CA 1
ATOM 613 C C . SER A 1 80 ? 8.315 -17.596 7.654 1.00 56.22 80 SER A C 1
ATOM 615 O O . SER A 1 80 ? 9.084 -18.531 7.428 1.00 56.22 80 SER A O 1
ATOM 617 N N . LYS A 1 81 ? 8.458 -16.812 8.728 1.00 52.28 81 LYS A N 1
ATOM 618 C CA . LYS A 1 81 ? 9.274 -17.231 9.868 1.00 52.28 81 LYS A CA 1
ATOM 619 C C . LYS A 1 81 ? 8.618 -18.490 10.430 1.00 52.28 81 LYS A C 1
ATOM 621 O O . LYS A 1 81 ? 7.620 -18.393 11.139 1.00 52.28 81 LYS A O 1
ATOM 626 N N . SER A 1 82 ? 9.132 -19.657 10.043 1.00 45.88 82 SER A N 1
ATOM 627 C CA . SER A 1 82 ? 8.867 -20.896 10.763 1.00 45.88 82 SER A CA 1
ATOM 628 C C . SER A 1 82 ? 9.320 -20.658 12.200 1.00 45.88 82 SER A C 1
ATOM 630 O O . SER A 1 82 ? 10.434 -20.175 12.418 1.00 45.88 82 SER A O 1
ATOM 632 N N . LYS A 1 83 ? 8.398 -20.856 13.137 1.00 46.38 83 LYS A N 1
ATOM 633 C CA . LYS A 1 83 ? 8.651 -20.735 14.570 1.00 46.38 83 LYS A CA 1
ATOM 634 C C . LYS A 1 83 ? 9.569 -21.856 15.039 1.00 46.38 83 LYS A C 1
ATOM 636 O O . LYS A 1 83 ? 9.469 -22.955 14.447 1.00 46.38 83 LYS A O 1
#

Radius of gyration: 15.13 Å; chains: 1; bounding box: 23×38×51 Å

pLDDT: mean 81.91, std 16.22, range [45.88, 96.81]